Protein AF-A0A3D5Q2I2-F1 (afdb_monomer)

pLDDT: mean 89.27, std 4.36, range [62.84, 94.19]

Foldseek 3Di:
DVVQVVVCVVVVAAEDEDDPPPDDDPCQAAWDDPPDDVTDGHPPVVRCVVRVDPDHRYDD

Radius of gyration: 13.52 Å; Cα contacts (8 Å, |Δi|>4): 68; chains: 1; bounding box: 27×20×37 Å

Secondary structure (DSSP, 8-state):
--HHHHHHHHTT--EEE---TT---THHHHB--TTSTT--B-HHHHHHHHH--SS-EEE-

Solvent-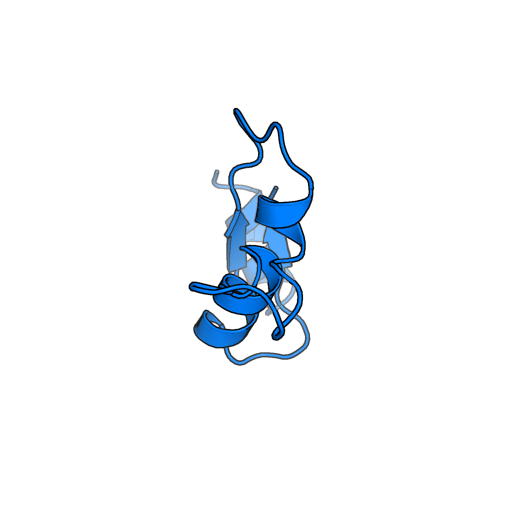accessible surface area (backbone atoms only — not comparable to full-atom values): 3754 Å² total; per-residue (Å²): 137,56,66,66,51,52,50,16,60,74,69,76,28,56,68,44,80,48,82,62,82,87,71,83,54,68,50,56,51,68,24,52,61,84,89,44,91,85,51,47,77,4,55,55,57,55,49,44,67,72,67,73,56,97,69,57,41,77,44,104

Mean predicted aligned error: 4.49 Å

Sequence (60 aa):
TSLGQSIARATNREYTRMALGGVRDEAEIRGHRKTYIGALPGKLIQKLSKVGVKNPLFLF

Nearest PDB structures (foldseek):
  7ypk-assembly1_B  TM=9.431E-01  e=1.358E-05  Meiothermus taiwanensis
  7p0m-assembly1_A  TM=9.282E-01  e=4.372E-05  Homo sapiens
  7sxo-assembly1_A  TM=9.494E-01  e=6.607E-05  Saccharomyces cerevisiae S288C
  7p0b-assembly1_F  TM=9.388E-01  e=8.700E-05  Homo sapiens
  7sxo-assembly1_B  TM=8.580E-0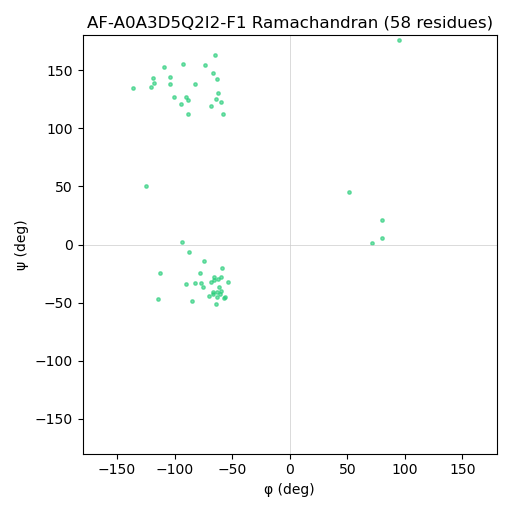1  e=6.167E-05  Saccharomyces cerevisiae S288C

Structure (mmCIF, N/CA/C/O backbone):
data_AF-A0A3D5Q2I2-F1
#
_entry.id   AF-A0A3D5Q2I2-F1
#
loop_
_atom_site.gr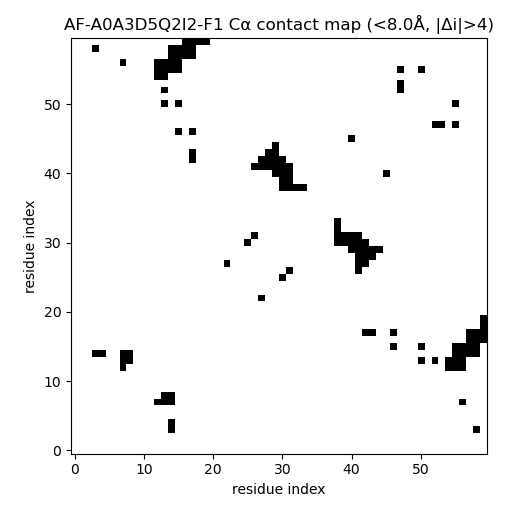oup_PDB
_atom_site.id
_atom_site.type_symbol
_atom_site.label_atom_id
_atom_site.label_alt_id
_atom_site.label_comp_id
_atom_site.label_asym_id
_atom_site.label_entity_id
_atom_site.label_seq_id
_atom_site.pdbx_PDB_ins_code
_atom_site.Cartn_x
_atom_site.Cartn_y
_atom_site.Cartn_z
_atom_site.occupancy
_atom_site.B_iso_or_equiv
_atom_site.auth_seq_id
_atom_site.auth_comp_id
_atom_site.auth_asym_id
_atom_site.auth_atom_id
_atom_site.pdbx_PDB_model_num
ATOM 1 N N . THR A 1 1 ? 1.978 9.373 13.914 1.00 62.84 1 THR A N 1
ATOM 2 C CA . THR A 1 1 ? 1.509 8.050 13.430 1.00 62.84 1 THR A CA 1
ATOM 3 C C . THR A 1 1 ? 0.692 7.302 14.485 1.00 62.84 1 THR A C 1
ATOM 5 O O . THR A 1 1 ? 0.853 6.105 14.642 1.00 62.84 1 THR A O 1
ATOM 8 N N . SER A 1 2 ? -0.197 7.984 15.213 1.00 76.88 2 SER A N 1
ATOM 9 C CA . SER A 1 2 ? -1.096 7.371 16.209 1.00 76.88 2 SER A CA 1
ATOM 10 C C . SER A 1 2 ? -2.553 7.498 15.765 1.00 76.88 2 SER A C 1
ATOM 12 O O . SER A 1 2 ? -3.260 6.503 15.685 1.00 76.88 2 SER A O 1
ATOM 14 N N . LEU A 1 3 ? -2.958 8.697 15.332 1.00 85.94 3 LEU A N 1
ATOM 15 C CA . LEU A 1 3 ? -4.306 8.980 14.828 1.00 85.94 3 LEU A CA 1
ATOM 16 C C . LEU A 1 3 ? -4.720 8.075 13.659 1.00 85.94 3 LEU A C 1
ATOM 18 O O . LEU A 1 3 ? -5.805 7.510 13.695 1.00 85.94 3 LEU A O 1
ATOM 22 N N . GLY A 1 4 ? -3.851 7.866 12.664 1.00 86.31 4 GLY A N 1
ATOM 23 C CA . GLY A 1 4 ? -4.164 6.990 11.524 1.00 86.31 4 GLY A CA 1
ATOM 24 C C . GLY A 1 4 ? -4.436 5.537 11.934 1.00 86.31 4 GLY A C 1
ATOM 25 O O . GLY A 1 4 ? -5.339 4.898 11.398 1.00 86.31 4 GLY A O 1
ATOM 26 N N . GLN A 1 5 ? -3.713 5.038 12.940 1.00 88.38 5 GLN A N 1
ATOM 27 C CA . GLN A 1 5 ? -3.938 3.701 13.484 1.00 88.38 5 GLN A CA 1
ATOM 28 C C . GLN A 1 5 ? -5.201 3.655 14.357 1.00 88.38 5 GLN A C 1
ATOM 30 O O . GLN A 1 5 ? -5.941 2.675 14.303 1.00 88.38 5 GLN A O 1
ATOM 35 N N . SER A 1 6 ? -5.495 4.721 15.108 1.00 90.50 6 SER A N 1
ATOM 36 C CA . SER A 1 6 ? -6.743 4.855 15.870 1.00 90.50 6 SER A CA 1
ATOM 37 C C . SER A 1 6 ? -7.976 4.896 14.963 1.00 90.50 6 SER A C 1
ATOM 39 O O . SER A 1 6 ? -8.963 4.232 15.260 1.00 90.50 6 SER A O 1
ATOM 41 N N . ILE A 1 7 ? -7.915 5.599 13.829 1.00 90.81 7 ILE A N 1
ATOM 42 C CA . ILE A 1 7 ? -9.005 5.649 12.840 1.00 90.81 7 ILE A CA 1
ATOM 43 C C . ILE A 1 7 ? -9.204 4.277 12.187 1.00 90.81 7 ILE A C 1
ATOM 45 O O . ILE A 1 7 ? -10.338 3.827 12.032 1.00 90.81 7 ILE A O 1
ATOM 49 N N . ALA A 1 8 ? -8.120 3.582 11.835 1.00 92.12 8 ALA A N 1
ATOM 50 C CA . ALA A 1 8 ? -8.198 2.231 11.283 1.00 92.12 8 ALA A CA 1
ATOM 51 C C . ALA A 1 8 ? -8.855 1.246 12.266 1.00 92.12 8 ALA A C 1
ATOM 53 O O . ALA A 1 8 ? -9.756 0.504 11.883 1.00 92.12 8 ALA A O 1
ATOM 54 N N . ARG A 1 9 ? -8.500 1.323 13.557 1.00 90.38 9 ARG A N 1
ATOM 55 C CA . ARG A 1 9 ? -9.157 0.552 14.627 1.00 90.38 9 ARG A CA 1
ATOM 56 C C . ARG A 1 9 ? -10.636 0.917 14.783 1.00 90.38 9 ARG A C 1
ATOM 58 O O . ARG A 1 9 ? -11.465 0.020 14.857 1.00 90.38 9 ARG A O 1
ATOM 65 N N . ALA A 1 10 ? -10.978 2.207 14.782 1.00 93.50 10 ALA A N 1
ATOM 66 C CA . ALA A 1 10 ? -12.362 2.673 14.916 1.00 93.50 10 ALA A CA 1
ATOM 67 C C . ALA A 1 10 ? -13.251 2.285 13.720 1.00 93.50 10 ALA A C 1
ATOM 69 O O . ALA A 1 10 ? -14.445 2.061 13.882 1.00 93.50 10 ALA A O 1
ATOM 70 N N . THR A 1 11 ? -12.671 2.185 12.521 1.00 91.38 11 THR A N 1
ATOM 71 C CA . THR A 1 11 ? -13.377 1.793 11.287 1.00 91.38 11 THR A CA 1
ATOM 72 C C . THR A 1 11 ? -13.294 0.297 10.985 1.00 91.38 11 THR A C 1
ATOM 74 O O . THR A 1 11 ? -13.830 -0.142 9.969 1.00 91.38 11 THR A O 1
ATOM 77 N N . ASN A 1 12 ? -12.644 -0.477 11.862 1.00 90.12 12 ASN A N 1
ATOM 78 C CA . ASN A 1 12 ? -12.394 -1.910 11.718 1.00 90.12 12 ASN A CA 1
ATOM 79 C C . ASN A 1 12 ? -11.755 -2.274 10.362 1.00 90.12 12 ASN A C 1
ATOM 81 O O . ASN A 1 12 ? -12.195 -3.182 9.656 1.00 90.12 12 ASN A O 1
ATOM 85 N N . ARG A 1 13 ? -10.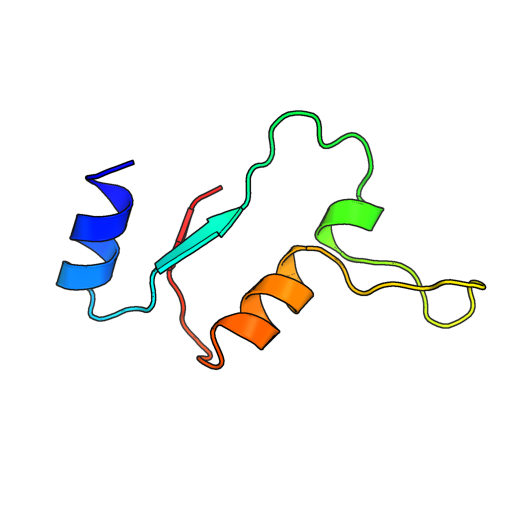742 -1.496 9.964 1.00 91.44 13 ARG A N 1
ATOM 86 C CA . ARG A 1 13 ? -9.986 -1.674 8.719 1.00 91.44 13 ARG A CA 1
ATOM 87 C C . ARG A 1 1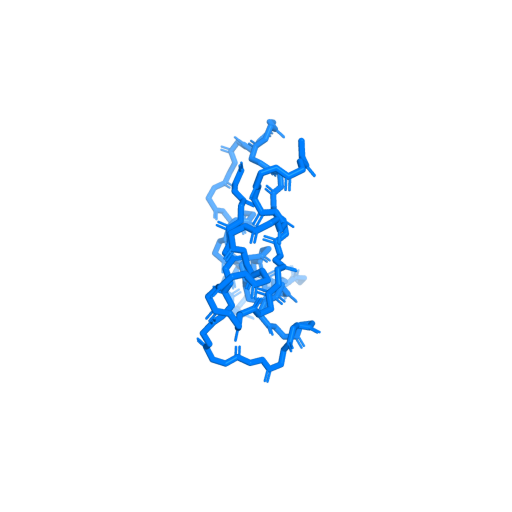3 ? -8.524 -1.941 9.026 1.00 91.44 13 ARG A C 1
ATOM 89 O O . ARG A 1 13 ? -7.947 -1.322 9.918 1.00 91.44 13 ARG A O 1
ATOM 96 N N . GLU A 1 14 ? -7.907 -2.803 8.226 1.00 90.50 14 GLU A N 1
ATOM 97 C CA . GLU A 1 14 ? -6.469 -3.046 8.315 1.00 90.50 14 GLU A CA 1
ATOM 98 C C . GLU A 1 14 ? -5.682 -1.776 7.998 1.00 90.50 14 GLU A C 1
ATOM 100 O O . GLU A 1 14 ? -5.918 -1.107 6.990 1.00 90.50 14 GLU A O 1
ATOM 105 N N . TYR A 1 15 ? -4.732 -1.441 8.865 1.00 91.56 15 TYR A N 1
ATOM 106 C CA . TYR A 1 15 ? -3.931 -0.234 8.734 1.00 91.56 15 TYR A CA 1
ATOM 107 C C . TYR A 1 15 ? -2.678 -0.507 7.910 1.00 91.56 15 TYR A C 1
ATOM 109 O O . TYR A 1 15 ? -1.876 -1.381 8.239 1.00 91.56 15 TYR A O 1
ATOM 117 N N . THR A 1 16 ? -2.443 0.289 6.870 1.00 91.38 16 THR A N 1
ATOM 118 C CA . THR A 1 16 ? -1.205 0.217 6.099 1.00 91.38 16 THR A CA 1
ATOM 119 C C . THR A 1 16 ? -0.642 1.581 5.792 1.00 91.38 16 THR A C 1
ATOM 121 O O . THR A 1 16 ? -1.334 2.479 5.332 1.00 91.38 16 THR A O 1
ATOM 124 N N . ARG A 1 17 ? 0.669 1.707 6.002 1.00 89.62 17 ARG A N 1
ATOM 125 C CA . ARG A 1 17 ? 1.423 2.907 5.651 1.00 89.62 17 ARG A CA 1
ATOM 126 C C . ARG A 1 17 ? 2.260 2.714 4.390 1.00 89.62 17 ARG A C 1
ATOM 128 O O . ARG A 1 17 ? 2.947 1.690 4.229 1.00 89.62 17 ARG A O 1
ATOM 135 N N . MET A 1 18 ? 2.258 3.740 3.556 1.00 88.44 18 MET A N 1
ATOM 136 C CA . MET A 1 18 ? 3.189 3.978 2.465 1.00 88.44 18 MET A CA 1
ATOM 137 C C . MET A 1 18 ? 3.863 5.319 2.738 1.00 88.44 18 MET A C 1
ATOM 139 O O . MET A 1 18 ? 3.191 6.243 3.151 1.00 88.44 18 MET A O 1
ATOM 143 N N . ALA A 1 19 ? 5.181 5.412 2.576 1.00 86.06 19 ALA A N 1
ATOM 144 C CA . ALA A 1 19 ? 5.862 6.698 2.649 1.00 86.06 19 ALA A CA 1
ATOM 145 C C . ALA A 1 19 ? 6.001 7.239 1.226 1.00 86.06 19 ALA A C 1
ATOM 147 O O . ALA A 1 19 ? 6.606 6.568 0.386 1.00 86.06 19 ALA A O 1
ATOM 148 N N . LEU A 1 20 ? 5.448 8.424 0.966 1.00 85.06 20 LEU A N 1
ATOM 149 C CA . LEU A 1 20 ? 5.617 9.126 -0.313 1.00 85.06 20 LEU A CA 1
ATOM 150 C C . LEU A 1 20 ? 6.864 10.026 -0.360 1.00 85.06 20 LEU A C 1
ATOM 152 O O . LEU A 1 20 ? 7.205 10.567 -1.409 1.00 85.06 20 LEU A O 1
ATOM 156 N N . GLY A 1 21 ? 7.568 10.181 0.765 1.00 87.19 21 GLY A N 1
ATOM 157 C CA . GLY A 1 21 ? 8.786 10.984 0.836 1.00 87.19 21 GLY A CA 1
ATOM 158 C C . GLY A 1 21 ? 9.868 10.467 -0.116 1.00 87.19 21 GLY A C 1
ATOM 159 O O . GLY A 1 21 ? 10.280 9.313 -0.019 1.00 87.19 21 GLY A O 1
ATOM 160 N N . GLY A 1 22 ? 10.326 11.333 -1.023 1.00 85.81 22 GLY A N 1
ATOM 161 C CA . GLY A 1 22 ? 11.388 11.015 -1.981 1.00 85.81 22 GLY A CA 1
ATOM 162 C C . GLY A 1 22 ? 10.940 10.222 -3.211 1.00 85.81 22 GLY A C 1
ATOM 163 O O . GLY A 1 22 ? 11.796 9.862 -4.015 1.00 85.81 22 GLY A O 1
ATOM 164 N N . VAL A 1 23 ? 9.636 9.977 -3.390 1.00 87.25 23 VAL A N 1
ATOM 165 C CA . VAL A 1 23 ? 9.115 9.369 -4.621 1.00 87.25 23 VAL A CA 1
ATOM 166 C C . VAL A 1 23 ? 9.283 10.364 -5.768 1.00 87.25 23 VAL A C 1
ATOM 168 O O . VAL A 1 23 ? 8.753 11.473 -5.721 1.00 87.25 23 VAL A O 1
ATOM 171 N N . ARG A 1 24 ? 10.048 9.970 -6.788 1.00 87.88 24 ARG A N 1
ATOM 172 C CA . ARG A 1 24 ? 10.317 10.786 -7.985 1.00 87.88 24 ARG A CA 1
ATOM 173 C C . ARG A 1 24 ? 9.691 10.214 -9.250 1.00 87.88 24 ARG A C 1
ATOM 175 O O . ARG A 1 24 ? 9.441 10.966 -10.184 1.00 87.88 24 ARG A O 1
ATOM 182 N N . ASP A 1 25 ? 9.453 8.907 -9.270 1.00 88.38 25 ASP A N 1
ATOM 183 C CA . ASP A 1 25 ? 8.943 8.186 -10.431 1.00 88.38 25 ASP A CA 1
ATOM 184 C C . ASP A 1 25 ? 7.581 7.553 -10.123 1.00 88.38 25 ASP A C 1
ATOM 186 O O . ASP A 1 25 ? 7.336 6.977 -9.060 1.00 88.38 25 ASP A O 1
ATOM 190 N N . GLU A 1 26 ? 6.693 7.634 -11.101 1.00 87.19 26 GLU A N 1
ATOM 191 C CA . GLU A 1 26 ? 5.381 7.014 -11.100 1.00 87.19 26 GLU A CA 1
ATOM 192 C C . GLU A 1 26 ? 5.454 5.478 -11.108 1.00 87.19 26 GLU A C 1
ATOM 194 O O . GLU A 1 26 ? 4.570 4.801 -10.560 1.00 87.19 26 GLU A O 1
ATOM 199 N N . ALA A 1 27 ? 6.531 4.915 -11.665 1.00 87.94 27 ALA A N 1
ATOM 200 C CA . ALA A 1 27 ? 6.783 3.480 -11.653 1.00 87.94 27 ALA A CA 1
ATOM 201 C C . ALA A 1 27 ? 6.886 2.915 -10.227 1.00 87.94 27 ALA A C 1
ATOM 203 O O . ALA A 1 27 ? 6.496 1.772 -9.996 1.00 87.94 27 ALA A O 1
ATOM 204 N N . GLU A 1 28 ? 7.303 3.708 -9.235 1.00 86.94 28 GLU A N 1
ATOM 205 C CA . GLU A 1 28 ? 7.339 3.251 -7.842 1.00 86.94 28 GLU A CA 1
ATOM 206 C C . GLU A 1 28 ? 5.941 3.021 -7.252 1.00 86.94 28 GLU A C 1
ATOM 208 O O . GLU A 1 28 ? 5.760 2.142 -6.405 1.00 86.94 28 GLU A O 1
ATOM 213 N N . ILE A 1 29 ? 4.940 3.793 -7.686 1.00 89.88 29 ILE A N 1
ATOM 214 C CA . ILE A 1 29 ? 3.566 3.696 -7.177 1.00 89.88 29 ILE A CA 1
ATOM 215 C 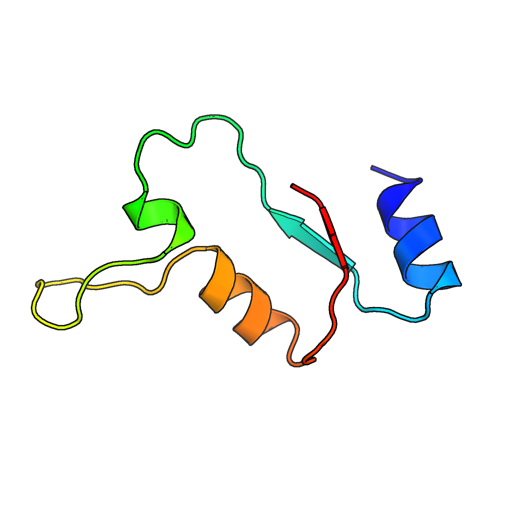C . ILE A 1 29 ? 2.801 2.610 -7.934 1.00 89.88 29 ILE A C 1
ATOM 217 O O . ILE A 1 29 ? 2.176 1.749 -7.305 1.00 89.88 29 ILE A O 1
ATOM 221 N N . ARG A 1 30 ? 2.869 2.627 -9.271 1.00 90.06 30 ARG A N 1
ATOM 222 C CA . ARG A 1 30 ? 2.092 1.725 -10.137 1.00 90.06 30 ARG A CA 1
ATOM 223 C C . ARG A 1 30 ? 2.793 0.409 -10.460 1.00 90.06 30 ARG A C 1
ATOM 225 O O . ARG A 1 30 ? 2.138 -0.627 -10.555 1.00 90.06 30 ARG A O 1
ATOM 232 N N . GLY A 1 31 ? 4.113 0.430 -10.593 1.00 91.38 31 GLY A N 1
ATOM 233 C CA . GLY A 1 31 ? 4.913 -0.683 -11.093 1.00 91.38 31 GLY A CA 1
ATOM 234 C C . GLY A 1 31 ? 5.193 -0.595 -12.588 1.00 91.38 31 GLY A C 1
ATOM 235 O O . GLY A 1 31 ? 4.712 0.289 -13.298 1.00 91.38 31 GLY A O 1
ATOM 236 N N . HIS A 1 32 ? 5.981 -1.551 -13.063 1.00 93.88 32 HIS A N 1
ATOM 237 C CA . HIS A 1 32 ? 6.448 -1.610 -14.444 1.00 93.88 32 HIS A CA 1
ATOM 238 C C . HIS A 1 32 ? 5.522 -2.464 -15.323 1.00 93.88 32 HIS A C 1
ATOM 240 O O . HIS A 1 32 ? 4.844 -3.378 -14.847 1.00 93.88 32 HIS A O 1
ATOM 246 N N . ARG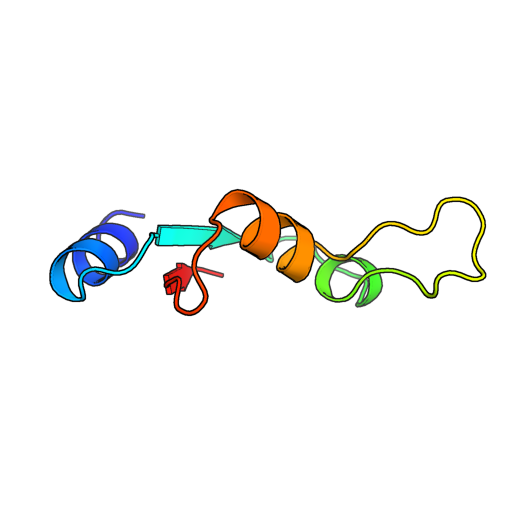 A 1 33 ? 5.518 -2.212 -16.642 1.00 92.31 33 ARG A N 1
ATOM 247 C CA . ARG A 1 33 ? 4.891 -3.138 -17.602 1.00 92.31 33 ARG A CA 1
ATOM 248 C C . ARG A 1 33 ? 5.626 -4.481 -17.575 1.00 92.31 33 ARG A C 1
ATOM 250 O O . ARG A 1 33 ? 6.851 -4.513 -17.516 1.00 92.31 33 ARG A O 1
ATOM 257 N N . LYS A 1 34 ? 4.883 -5.585 -17.699 1.00 89.75 34 LYS A N 1
ATOM 258 C CA . LYS A 1 34 ? 5.424 -6.960 -17.650 1.00 89.75 34 LYS A CA 1
ATOM 259 C C . LYS A 1 34 ? 6.486 -7.265 -18.712 1.00 89.75 34 LYS A C 1
ATOM 261 O O . LYS A 1 34 ? 7.234 -8.218 -18.562 1.00 89.75 34 LYS A O 1
ATOM 266 N N . THR A 1 35 ? 6.527 -6.478 -19.784 1.00 94.19 35 THR A N 1
ATOM 267 C CA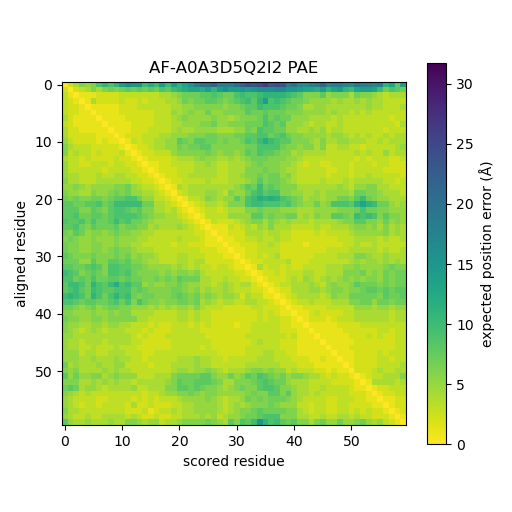 . THR A 1 35 ? 7.486 -6.626 -20.883 1.00 94.19 35 THR A CA 1
ATOM 268 C C . THR A 1 35 ? 8.898 -6.160 -20.523 1.00 94.19 35 THR A C 1
ATOM 270 O O . THR A 1 35 ? 9.826 -6.450 -21.269 1.00 94.19 35 THR A O 1
ATOM 273 N N . TYR A 1 36 ? 9.084 -5.419 -19.424 1.00 92.12 36 TYR A N 1
ATOM 274 C CA . TYR A 1 36 ? 10.406 -4.964 -18.994 1.00 92.12 36 TYR A CA 1
ATOM 275 C C . TYR A 1 36 ? 11.149 -6.057 -18.213 1.00 92.12 36 TYR A C 1
ATOM 277 O O . TYR A 1 36 ? 10.573 -6.725 -17.352 1.00 92.12 36 TYR A O 1
ATOM 285 N N . ILE A 1 37 ? 12.450 -6.207 -18.476 1.00 89.81 37 ILE A N 1
ATOM 286 C CA . ILE A 1 37 ? 13.330 -7.077 -17.684 1.00 89.81 37 ILE A CA 1
ATOM 287 C C . ILE A 1 37 ? 13.392 -6.512 -16.257 1.00 89.81 37 ILE A C 1
ATOM 289 O O . ILE A 1 37 ? 13.692 -5.336 -16.070 1.00 89.81 37 ILE A O 1
ATOM 293 N N . GLY A 1 38 ? 13.070 -7.339 -15.257 1.00 88.44 38 GLY A N 1
ATOM 294 C CA . GLY A 1 38 ? 13.011 -6.913 -13.853 1.00 88.44 38 GLY A CA 1
ATOM 295 C C . GLY A 1 38 ? 11.722 -6.183 -13.456 1.00 88.44 38 GLY A C 1
ATOM 296 O O . GLY A 1 38 ? 11.719 -5.459 -12.463 1.00 88.44 38 GLY A O 1
ATOM 297 N N . ALA A 1 39 ? 10.627 -6.348 -14.207 1.00 91.31 39 ALA A N 1
ATOM 298 C CA . ALA A 1 39 ? 9.352 -5.712 -13.889 1.00 91.31 39 ALA A CA 1
ATOM 299 C C . ALA A 1 39 ? 8.838 -6.100 -12.492 1.00 91.31 39 ALA A C 1
ATOM 301 O O . ALA A 1 39 ? 8.424 -7.235 -12.249 1.00 91.31 39 ALA A O 1
ATOM 302 N N . LEU A 1 40 ? 8.814 -5.119 -11.590 1.00 91.19 40 LEU A N 1
ATOM 303 C CA . LEU A 1 40 ? 8.237 -5.251 -10.257 1.00 91.19 40 LEU A CA 1
ATOM 304 C C . LEU A 1 40 ? 6.874 -4.546 -10.175 1.00 91.19 40 LEU A C 1
ATOM 306 O O . LEU A 1 40 ? 6.680 -3.485 -10.784 1.00 91.19 40 LEU A O 1
ATOM 310 N N . PRO A 1 41 ? 5.916 -5.110 -9.416 1.00 90.75 41 PRO A N 1
ATOM 311 C CA . PRO A 1 41 ? 4.661 -4.435 -9.119 1.00 90.75 41 PRO A CA 1
ATOM 312 C C . PRO A 1 41 ? 4.920 -3.214 -8.233 1.00 90.75 41 PRO A C 1
ATOM 314 O O . PRO A 1 41 ? 5.818 -3.233 -7.390 1.00 90.75 41 PRO A O 1
ATOM 317 N N . GLY A 1 42 ? 4.118 -2.162 -8.391 1.00 92.19 42 GLY A N 1
ATOM 318 C CA . GLY A 1 42 ? 4.285 -0.932 -7.623 1.00 92.19 42 GLY A CA 1
ATOM 319 C C . GLY A 1 42 ? 4.044 -1.125 -6.129 1.00 92.19 42 GLY A C 1
ATOM 320 O O . GLY A 1 42 ? 3.411 -2.095 -5.692 1.00 92.19 42 GLY A O 1
ATOM 321 N N . LYS A 1 43 ? 4.505 -0.161 -5.329 1.00 90.69 43 LYS A N 1
ATOM 322 C CA . LYS A 1 43 ? 4.355 -0.158 -3.868 1.00 90.69 43 LYS A CA 1
ATOM 323 C C . LYS A 1 43 ? 2.896 -0.329 -3.437 1.00 90.69 43 LYS A C 1
ATOM 325 O O . LYS A 1 43 ? 2.656 -0.958 -2.410 1.00 90.69 43 LYS A O 1
ATOM 330 N N . LEU A 1 44 ? 1.922 0.165 -4.210 1.00 89.81 44 LEU A N 1
ATOM 331 C CA . LEU A 1 44 ? 0.497 0.015 -3.894 1.00 89.81 44 LEU A CA 1
ATOM 332 C C . LEU A 1 44 ? 0.055 -1.455 -3.922 1.00 89.81 44 LEU A C 1
ATOM 334 O O . LEU A 1 44 ? -0.497 -1.957 -2.944 1.00 89.81 44 LEU A O 1
ATOM 338 N N . ILE A 1 45 ? 0.367 -2.165 -5.008 1.00 90.88 45 ILE A N 1
ATOM 339 C CA . ILE A 1 45 ? 0.003 -3.577 -5.187 1.00 90.88 45 ILE A CA 1
ATOM 340 C C . ILE A 1 45 ? 0.753 -4.457 -4.186 1.00 90.88 45 ILE A C 1
ATOM 342 O O . ILE A 1 45 ? 0.155 -5.341 -3.576 1.00 90.88 45 ILE A O 1
ATOM 346 N N . GLN A 1 46 ? 2.039 -4.187 -3.948 1.00 91.06 46 GLN A N 1
ATOM 347 C CA . GLN A 1 46 ? 2.811 -4.927 -2.946 1.00 91.06 46 GLN A CA 1
ATOM 348 C C . GLN A 1 46 ? 2.212 -4.795 -1.543 1.00 91.06 46 GLN A C 1
ATOM 350 O O . GLN A 1 46 ? 2.176 -5.759 -0.781 1.00 91.06 46 GLN A O 1
ATOM 355 N N . LYS A 1 47 ? 1.745 -3.596 -1.185 1.00 91.75 47 LYS A N 1
ATOM 356 C CA . LYS A 1 47 ? 1.107 -3.344 0.106 1.00 91.75 47 LYS A CA 1
ATOM 357 C C . LYS A 1 47 ? -0.254 -4.024 0.193 1.00 91.75 47 LYS A C 1
ATOM 359 O O . LYS A 1 47 ? -0.493 -4.704 1.179 1.00 91.75 47 LYS A O 1
ATOM 364 N N . LEU A 1 48 ? -1.082 -3.949 -0.847 1.00 90.94 48 LEU A N 1
ATOM 365 C CA . LEU A 1 48 ? -2.350 -4.688 -0.910 1.00 90.94 48 LEU A CA 1
ATOM 366 C C . LEU A 1 48 ? -2.145 -6.200 -0.745 1.00 90.94 48 LEU A C 1
ATOM 368 O O . LEU A 1 48 ? -2.824 -6.825 0.065 1.00 90.94 48 LEU A O 1
ATOM 372 N N . SER A 1 49 ? -1.159 -6.770 -1.441 1.00 91.19 49 SER A N 1
ATOM 373 C CA . SER A 1 49 ? -0.829 -8.195 -1.336 1.00 91.19 49 SER A CA 1
ATOM 374 C C . SER A 1 49 ? -0.376 -8.605 0.066 1.00 91.19 49 SER A C 1
ATOM 376 O O . SER A 1 49 ? -0.578 -9.754 0.441 1.00 91.19 49 SER A O 1
ATOM 378 N N . LYS A 1 50 ? 0.243 -7.699 0.834 1.00 90.81 50 LYS A N 1
ATOM 379 C CA . LYS A 1 50 ? 0.647 -7.961 2.223 1.00 90.81 50 LYS A CA 1
ATOM 380 C C . LYS A 1 50 ? -0.517 -7.891 3.204 1.00 90.81 50 LYS A C 1
ATOM 382 O O . LYS A 1 50 ? -0.491 -8.600 4.199 1.00 90.81 50 LYS A O 1
ATOM 387 N N . VAL A 1 51 ? -1.496 -7.024 2.952 1.00 91.69 51 VAL A N 1
ATOM 388 C CA . VAL A 1 51 ? -2.639 -6.846 3.857 1.00 91.69 51 VAL A CA 1
ATOM 389 C C . VAL A 1 51 ? -3.712 -7.907 3.626 1.00 91.69 51 VAL A C 1
ATOM 391 O O . VAL A 1 51 ? -4.387 -8.306 4.565 1.00 91.69 51 VAL A O 1
ATOM 394 N N . GLY A 1 52 ? -3.890 -8.370 2.386 1.00 91.00 52 GLY A N 1
ATOM 395 C CA . GLY A 1 52 ? -4.807 -9.471 2.070 1.00 91.00 52 GLY A CA 1
ATOM 396 C C . GLY A 1 52 ? -6.298 -9.126 2.170 1.00 91.00 52 GLY A C 1
ATOM 397 O O . GLY A 1 52 ? -7.136 -9.984 1.909 1.00 91.00 52 GLY A O 1
ATOM 398 N N . VAL A 1 53 ? -6.649 -7.878 2.494 1.00 90.81 53 VAL A N 1
ATOM 399 C CA . VAL A 1 53 ? -8.037 -7.398 2.533 1.00 90.81 53 VAL A CA 1
ATOM 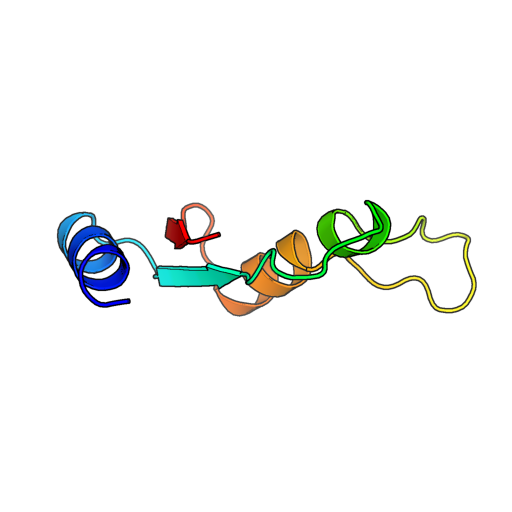400 C C . VAL A 1 53 ? -8.311 -6.427 1.390 1.00 90.81 53 VAL A C 1
ATOM 402 O O . VAL A 1 53 ? -7.420 -5.730 0.904 1.00 90.81 53 VAL A O 1
ATOM 405 N N . LYS A 1 54 ? -9.574 -6.358 0.962 1.00 88.62 54 LYS A N 1
ATOM 406 C CA . LYS A 1 54 ? -10.003 -5.500 -0.152 1.00 88.62 54 LYS A CA 1
ATOM 407 C C . LYS A 1 54 ? -10.141 -4.021 0.241 1.00 88.62 54 LYS A C 1
ATOM 409 O O . LYS A 1 54 ? -10.054 -3.156 -0.623 1.00 88.62 54 LYS A O 1
ATOM 414 N N . ASN A 1 55 ? -10.360 -3.724 1.524 1.00 90.25 55 ASN A N 1
ATOM 415 C CA . ASN A 1 55 ? -10.678 -2.389 2.048 1.00 90.25 55 ASN A CA 1
ATOM 416 C C . ASN A 1 55 ? -9.730 -1.895 3.172 1.00 90.25 55 ASN A C 1
ATOM 418 O O . ASN A 1 55 ? -10.215 -1.449 4.217 1.00 90.25 55 ASN A O 1
ATOM 422 N N . PRO A 1 56 ? -8.396 -1.938 2.997 1.00 91.94 56 PRO A N 1
ATOM 423 C CA . PRO A 1 56 ? -7.477 -1.429 4.007 1.00 91.94 56 PRO A CA 1
ATOM 424 C C . PRO A 1 56 ? -7.462 0.103 4.043 1.00 91.94 56 PRO A C 1
ATOM 426 O O . PRO A 1 56 ? -7.738 0.779 3.049 1.00 91.94 56 PRO A O 1
ATOM 429 N N . LEU A 1 57 ? -7.105 0.662 5.196 1.00 90.44 57 LEU A N 1
ATOM 430 C CA . LEU A 1 57 ? -6.880 2.089 5.370 1.00 90.44 57 LEU A CA 1
ATOM 431 C C . LEU A 1 57 ? -5.422 2.421 5.039 1.00 90.44 57 LEU A C 1
ATOM 433 O O . LEU A 1 57 ? -4.503 2.018 5.756 1.00 90.44 57 LEU A O 1
ATOM 437 N N . PHE A 1 58 ? -5.223 3.166 3.949 1.00 90.44 58 PHE A N 1
ATOM 438 C CA . PHE A 1 58 ? -3.911 3.648 3.526 1.00 90.44 58 PHE A CA 1
ATOM 439 C C . PHE A 1 58 ? -3.587 4.996 4.164 1.00 90.44 58 PHE A C 1
ATOM 441 O O . PHE A 1 58 ? -4.320 5.967 3.991 1.00 90.44 58 PHE A O 1
ATOM 448 N N . LEU A 1 59 ? -2.455 5.054 4.861 1.00 89.56 59 LEU A N 1
ATOM 449 C CA . LEU A 1 59 ? -1.787 6.301 5.208 1.00 89.56 59 LEU A CA 1
ATOM 450 C C . LEU A 1 59 ? -0.622 6.517 4.235 1.00 89.56 59 LEU A C 1
ATOM 452 O O . LEU A 1 59 ? 0.206 5.615 4.077 1.00 89.56 59 LEU A O 1
ATOM 456 N N . PHE A 1 60 ? -0.587 7.686 3.601 1.00 85.12 60 PHE A N 1
ATOM 457 C CA . PHE A 1 60 ? 0.441 8.116 2.649 1.00 85.12 60 PHE A CA 1
ATOM 458 C C . PHE A 1 60 ? 1.484 9.039 3.296 1.00 85.12 60 PHE A C 1
ATOM 460 O O . PHE A 1 60 ? 1.124 9.696 4.300 1.00 85.12 60 PHE A O 1
#